Protein AF-A0A924ACU9-F1 (afdb_monomer_lite)

Secondary structure (DSSP, 8-state):
--EE---EETTEE--TT-EEEETTTEEEE-S--EEEEEEEEEEETTEEEEEEEEEEEEETTBGGGGEE-----TT---SEEEEEEES-GGG---

pLDDT: mean 86.99, std 12.13, range [40.47, 98.12]

Foldseek 3Di:
DKQADFDDDVPHTDAQPDWDQDPVPGIDHRNWDKKKKAFKWFAAPRHTDDTDGDIQIDTNVDNVSRTGPDPDDPPDDGDDIDIDIGDDPVPPPD

Radius of gyration: 16.03 Å; chains: 1; bounding box: 39×26×39 Å

Structure (mmCIF, N/CA/C/O backbone):
data_AF-A0A924ACU9-F1
#
_entry.id   AF-A0A924ACU9-F1
#
loop_
_atom_site.group_PDB
_atom_site.id
_atom_site.type_symbol
_atom_site.label_atom_id
_atom_site.label_alt_id
_atom_site.label_comp_id
_atom_site.label_asym_id
_atom_site.label_entity_id
_atom_site.label_seq_id
_atom_site.pdbx_PDB_ins_code
_atom_site.Cartn_x
_atom_site.Cartn_y
_atom_site.Cartn_z
_atom_site.occupancy
_atom_site.B_iso_or_equiv
_atom_site.auth_seq_id
_atom_site.auth_comp_id
_atom_site.auth_asym_id
_atom_site.auth_atom_id
_atom_site.pdbx_PDB_model_num
ATOM 1 N N . MET A 1 1 ? -13.054 -8.224 5.763 1.00 72.50 1 MET A N 1
ATOM 2 C CA . MET A 1 1 ? -12.922 -7.548 4.442 1.00 72.50 1 MET A CA 1
ATOM 3 C C . MET A 1 1 ? -11.451 -7.587 4.015 1.00 72.50 1 MET A C 1
ATOM 5 O O . MET A 1 1 ? -10.646 -7.965 4.848 1.00 72.50 1 MET A O 1
ATOM 9 N N . LYS A 1 2 ? -11.075 -7.273 2.766 1.00 81.06 2 LYS A N 1
ATOM 10 C CA . LYS A 1 2 ? -9.661 -7.131 2.342 1.00 81.06 2 LYS A CA 1
ATOM 11 C C . LYS A 1 2 ? -9.462 -5.776 1.668 1.00 81.06 2 LYS A C 1
ATOM 13 O O . LYS A 1 2 ? -10.390 -5.294 1.020 1.00 81.06 2 LYS A O 1
ATOM 18 N N . ILE A 1 3 ? -8.272 -5.190 1.789 1.00 88.69 3 ILE A N 1
ATOM 19 C CA . ILE A 1 3 ? -7.899 -3.985 1.036 1.00 88.69 3 ILE A CA 1
ATOM 20 C C . ILE A 1 3 ? -7.119 -4.419 -0.203 1.00 88.69 3 ILE A C 1
ATOM 22 O O . ILE A 1 3 ? -6.165 -5.184 -0.101 1.00 88.69 3 ILE A O 1
ATOM 26 N N . ILE A 1 4 ? -7.531 -3.934 -1.374 1.00 92.38 4 ILE A N 1
ATOM 27 C CA . ILE A 1 4 ? -6.878 -4.231 -2.652 1.00 92.38 4 ILE A CA 1
ATOM 28 C C . ILE A 1 4 ? -6.315 -2.932 -3.212 1.00 92.38 4 ILE A C 1
ATOM 30 O O . ILE A 1 4 ? -7.063 -1.984 -3.459 1.00 92.38 4 ILE A O 1
ATOM 34 N N . ILE A 1 5 ? -5.009 -2.903 -3.448 1.00 91.69 5 ILE A N 1
ATOM 35 C CA . ILE A 1 5 ? -4.315 -1.763 -4.040 1.00 91.69 5 ILE A CA 1
ATOM 36 C C . ILE A 1 5 ? -4.169 -1.993 -5.543 1.00 91.69 5 ILE A C 1
ATOM 38 O O . ILE A 1 5 ? -3.787 -3.068 -5.991 1.00 91.69 5 ILE A O 1
ATOM 42 N N . LYS A 1 6 ? -4.497 -0.982 -6.347 1.00 92.12 6 LYS A N 1
ATOM 43 C CA . LYS A 1 6 ? -4.404 -1.050 -7.811 1.00 92.12 6 LYS A CA 1
ATOM 44 C C . LYS A 1 6 ? -3.570 0.125 -8.313 1.00 92.12 6 LYS A C 1
ATOM 46 O O . LYS A 1 6 ? -4.128 1.206 -8.502 1.00 92.12 6 LYS A O 1
ATOM 51 N N . PRO A 1 7 ? -2.245 -0.039 -8.473 1.00 89.81 7 PRO A N 1
ATOM 52 C CA . PRO A 1 7 ? -1.409 1.021 -9.013 1.00 89.81 7 PRO A CA 1
ATOM 53 C C . PRO A 1 7 ? -1.817 1.319 -10.457 1.00 89.81 7 PRO A C 1
ATOM 55 O O . PRO A 1 7 ? -2.135 0.417 -11.237 1.00 89.81 7 PRO A O 1
ATOM 58 N N . VAL A 1 8 ? -1.797 2.598 -10.812 1.00 91.50 8 VAL A N 1
ATOM 59 C CA . VAL A 1 8 ? -2.112 3.084 -12.156 1.00 91.50 8 VAL A CA 1
ATOM 60 C C . VAL A 1 8 ? -1.020 4.036 -12.623 1.00 91.50 8 VAL A C 1
ATOM 62 O O . VAL A 1 8 ? -0.432 4.762 -11.822 1.00 91.50 8 VAL A O 1
ATOM 65 N N . PHE A 1 9 ? -0.756 4.040 -13.925 1.00 88.38 9 PHE A N 1
ATOM 66 C CA . PHE A 1 9 ? 0.078 5.035 -14.587 1.00 88.38 9 PHE A CA 1
ATOM 67 C C . PHE A 1 9 ? -0.786 5.783 -15.602 1.00 88.38 9 PHE A C 1
ATOM 69 O O . PHE A 1 9 ? -1.217 5.219 -16.611 1.00 88.38 9 PHE A O 1
ATOM 76 N N . GLY A 1 10 ? -1.074 7.057 -15.326 1.00 85.62 10 GLY A N 1
ATOM 77 C CA . GLY A 1 10 ? -2.095 7.794 -16.071 1.00 85.62 10 GLY A CA 1
ATOM 78 C C . GLY A 1 10 ? -3.454 7.100 -15.941 1.00 85.62 10 GLY A C 1
ATOM 79 O O . GLY A 1 10 ? -3.937 6.902 -14.830 1.00 85.62 10 GLY A O 1
ATOM 80 N N . ASN A 1 11 ? -4.032 6.689 -17.072 1.00 86.56 11 ASN A N 1
ATOM 81 C CA . ASN A 1 11 ? -5.336 6.014 -17.122 1.00 86.56 11 ASN A CA 1
ATOM 82 C C . ASN A 1 11 ? -5.235 4.483 -17.244 1.00 86.56 11 ASN A C 1
ATOM 84 O O . ASN A 1 11 ? -6.260 3.814 -17.366 1.00 86.56 11 ASN A O 1
ATOM 88 N N . SER A 1 12 ? -4.023 3.925 -17.232 1.00 86.06 12 SER A N 1
ATOM 89 C CA . SER A 1 12 ? -3.794 2.488 -17.401 1.00 86.06 12 SER A CA 1
ATOM 90 C C . SER A 1 12 ? -3.385 1.838 -16.088 1.00 86.06 12 SER A C 1
ATOM 92 O O . SER A 1 12 ? -2.638 2.419 -15.300 1.00 86.06 12 SER A O 1
ATOM 94 N N . VAL A 1 13 ? -3.835 0.602 -15.869 1.00 87.94 13 VAL A N 1
ATOM 95 C CA . VAL A 1 13 ? -3.333 -0.232 -14.770 1.00 87.94 13 VAL A CA 1
ATOM 96 C C . VAL A 1 13 ? -1.834 -0.440 -14.957 1.00 87.94 13 VAL A C 1
ATOM 98 O O . VAL A 1 13 ? -1.371 -0.728 -16.061 1.00 87.94 13 VAL A O 1
ATOM 101 N N . PHE A 1 14 ? -1.079 -0.257 -13.879 1.00 88.56 14 PHE A N 1
ATOM 102 C CA . PHE A 1 14 ? 0.364 -0.411 -13.906 1.00 88.56 14 PHE A CA 1
ATOM 103 C C . PHE A 1 14 ? 0.766 -1.886 -14.076 1.00 88.56 14 PHE A C 1
ATOM 105 O O . PHE A 1 14 ? 0.226 -2.778 -13.427 1.00 88.56 14 PHE A O 1
ATOM 112 N N . SER A 1 15 ? 1.754 -2.109 -14.935 1.00 85.56 15 SER A N 1
ATOM 113 C CA . SER A 1 15 ? 2.436 -3.370 -15.219 1.00 85.56 15 SER A CA 1
ATOM 114 C C . SER A 1 15 ? 3.942 -3.137 -15.421 1.00 85.56 15 SER A C 1
ATOM 116 O O . SER A 1 15 ? 4.355 -2.166 -16.063 1.00 85.56 15 SER A O 1
ATOM 118 N N . ILE A 1 16 ? 4.771 -4.028 -14.878 1.00 84.31 16 ILE A N 1
ATOM 119 C CA . ILE A 1 16 ? 6.240 -3.921 -14.904 1.00 84.31 16 ILE A CA 1
ATOM 120 C C . ILE A 1 16 ? 6.820 -4.055 -16.326 1.00 84.31 16 ILE A C 1
ATOM 122 O O . ILE A 1 16 ? 7.819 -3.429 -16.671 1.00 84.31 16 ILE A O 1
ATOM 126 N N . ASP A 1 17 ? 6.133 -4.795 -17.197 1.00 79.75 17 ASP A N 1
ATOM 127 C CA . ASP A 1 17 ? 6.601 -5.116 -18.552 1.00 79.75 17 ASP A CA 1
ATOM 128 C C . ASP A 1 17 ? 6.116 -4.119 -19.615 1.00 79.75 17 ASP A C 1
ATOM 130 O O . ASP A 1 17 ? 6.158 -4.386 -20.817 1.00 79.75 17 ASP A O 1
ATOM 134 N N . SER A 1 18 ? 5.629 -2.953 -19.187 1.00 83.75 18 SER A N 1
ATOM 135 C CA . SER A 1 18 ? 5.046 -1.942 -20.071 1.00 83.75 18 SER A CA 1
ATOM 136 C C . SER A 1 18 ? 5.922 -0.699 -20.207 1.00 83.75 18 SER A C 1
ATOM 138 O O . SER A 1 18 ? 6.581 -0.252 -19.268 1.00 83.75 18 SER A O 1
ATOM 140 N N . PHE A 1 19 ? 5.888 -0.106 -21.402 1.00 85.88 19 PHE A N 1
ATOM 141 C CA . PHE A 1 19 ? 6.437 1.223 -21.655 1.00 85.88 19 PHE A CA 1
ATOM 142 C C . PHE A 1 19 ? 5.337 2.266 -21.524 1.00 85.88 19 PHE A C 1
ATOM 144 O O . PHE A 1 19 ? 4.272 2.138 -22.128 1.00 85.88 19 PHE A O 1
ATOM 151 N N . TYR A 1 20 ? 5.640 3.340 -20.811 1.00 85.94 20 TYR A N 1
ATOM 152 C CA . TYR A 1 20 ? 4.717 4.428 -20.545 1.00 85.94 20 TYR A CA 1
ATOM 153 C C . TYR A 1 20 ? 5.174 5.704 -21.232 1.00 85.94 20 TYR A C 1
ATOM 155 O O . TYR A 1 20 ? 6.356 6.041 -21.217 1.00 85.94 20 TYR A O 1
ATOM 163 N N . SER A 1 21 ? 4.235 6.443 -21.813 1.00 81.88 21 SER A N 1
ATOM 164 C CA . SER A 1 21 ? 4.516 7.771 -22.352 1.00 81.88 21 SER A CA 1
ATOM 165 C C . SER A 1 21 ? 4.423 8.806 -21.234 1.00 81.88 21 SER A C 1
ATOM 167 O O . SER A 1 21 ? 3.378 8.968 -20.610 1.00 81.88 21 SER A O 1
ATOM 169 N N . SER A 1 22 ? 5.518 9.516 -20.989 1.00 76.94 22 SER A N 1
ATOM 170 C CA . SER A 1 22 ? 5.601 10.665 -20.095 1.00 76.94 22 SER A CA 1
ATOM 171 C C . SER A 1 22 ? 5.789 11.934 -20.916 1.00 76.94 22 SER A C 1
ATOM 173 O O . SER A 1 22 ? 6.711 12.034 -21.726 1.00 76.94 22 SER A O 1
ATOM 175 N N . HIS A 1 23 ? 4.960 12.944 -20.657 1.00 72.81 23 HIS A N 1
ATOM 176 C CA . HIS A 1 23 ? 5.065 14.250 -21.316 1.00 72.81 23 HIS A CA 1
ATOM 177 C C . HIS A 1 23 ? 6.392 14.974 -21.033 1.00 72.81 23 HIS A C 1
ATOM 179 O O . HIS A 1 23 ? 6.758 15.873 -21.782 1.00 72.81 23 HIS A O 1
ATOM 185 N N . LYS A 1 24 ? 7.112 14.598 -19.964 1.00 75.00 24 LYS A N 1
ATOM 186 C CA . LYS A 1 24 ? 8.381 15.232 -19.569 1.00 75.00 24 LYS A CA 1
ATOM 187 C C . LYS A 1 24 ? 9.624 14.507 -20.082 1.00 75.00 24 LYS A C 1
ATOM 189 O O . LYS A 1 24 ? 10.604 15.165 -20.401 1.00 75.00 24 LYS A O 1
ATOM 194 N N . CYS A 1 25 ? 9.596 13.175 -20.130 1.00 74.62 25 CYS A N 1
ATOM 195 C CA . CYS A 1 25 ? 10.805 12.367 -20.343 1.00 74.62 25 CYS A CA 1
ATOM 196 C C . CYS A 1 25 ? 10.709 11.426 -21.556 1.00 74.62 25 CYS A C 1
ATOM 198 O O . CYS A 1 25 ? 11.590 10.596 -21.753 1.00 74.62 25 CYS A O 1
ATOM 200 N N . GLY A 1 26 ? 9.639 11.508 -22.355 1.00 84.81 26 GLY A N 1
ATOM 201 C CA . GLY A 1 26 ? 9.406 10.582 -23.463 1.00 84.81 26 GLY A CA 1
ATOM 202 C C . GLY A 1 26 ? 8.908 9.219 -22.974 1.00 84.81 26 GLY A C 1
ATOM 203 O O . GLY A 1 26 ? 8.018 9.153 -22.127 1.00 84.81 26 GLY A O 1
ATOM 204 N N . ARG A 1 27 ? 9.442 8.118 -23.516 1.00 87.56 27 ARG A N 1
ATOM 205 C CA . ARG A 1 27 ? 9.056 6.760 -23.094 1.00 87.56 27 ARG A CA 1
ATOM 206 C C . ARG A 1 27 ? 9.839 6.348 -21.852 1.00 87.56 27 ARG A C 1
ATOM 208 O O . ARG A 1 27 ? 11.064 6.348 -21.861 1.00 87.56 27 ARG A O 1
ATOM 215 N N . VAL A 1 28 ? 9.120 5.951 -20.813 1.00 88.62 28 VAL A N 1
ATOM 216 C CA . VAL A 1 28 ? 9.665 5.461 -19.548 1.00 88.62 28 VAL A CA 1
ATOM 217 C C . VAL A 1 28 ? 9.334 3.982 -19.416 1.00 88.62 28 VAL A C 1
ATOM 219 O O . VAL A 1 28 ? 8.212 3.563 -19.702 1.00 88.62 28 VAL A O 1
ATOM 222 N N . LYS A 1 29 ? 10.304 3.195 -18.960 1.00 88.81 29 LYS A N 1
ATOM 223 C CA . LYS A 1 29 ? 10.093 1.825 -18.499 1.00 88.81 29 LYS A CA 1
ATOM 224 C C . LYS A 1 29 ? 10.355 1.791 -16.999 1.00 88.81 29 LYS A C 1
ATOM 226 O O . LYS A 1 29 ? 11.314 2.404 -16.536 1.00 88.81 29 LYS A O 1
ATOM 231 N N . ILE A 1 30 ? 9.486 1.124 -16.250 1.00 88.44 30 ILE A N 1
ATOM 232 C CA . ILE A 1 30 ? 9.661 0.931 -14.810 1.00 88.44 30 ILE A CA 1
ATOM 233 C C . ILE A 1 30 ? 9.979 -0.545 -14.601 1.00 88.44 30 ILE A C 1
ATOM 235 O O . ILE A 1 30 ? 9.072 -1.365 -14.576 1.00 88.44 30 ILE A O 1
ATOM 239 N N . ASP A 1 31 ? 11.263 -0.872 -14.457 1.00 88.94 31 ASP A N 1
ATOM 240 C CA . ASP A 1 31 ? 11.722 -2.260 -14.290 1.00 88.94 31 ASP A CA 1
ATOM 241 C C . ASP A 1 31 ? 11.504 -2.799 -12.866 1.00 88.94 31 ASP A C 1
ATOM 243 O O . ASP A 1 31 ? 11.500 -4.007 -12.641 1.00 88.94 31 ASP A O 1
ATOM 247 N N . ARG A 1 32 ? 11.347 -1.905 -11.881 1.00 89.38 32 ARG A N 1
ATOM 248 C CA . ARG A 1 32 ? 11.116 -2.258 -10.477 1.00 89.38 32 ARG A CA 1
ATOM 249 C C . ARG A 1 32 ? 10.259 -1.206 -9.788 1.00 89.38 32 ARG A C 1
ATOM 251 O O . ARG A 1 32 ? 10.599 -0.028 -9.792 1.00 89.38 32 ARG A O 1
ATOM 258 N N . LEU A 1 33 ? 9.196 -1.654 -9.127 1.00 90.00 33 LEU A N 1
ATOM 259 C CA . LEU A 1 33 ? 8.389 -0.836 -8.226 1.00 90.00 33 LEU A CA 1
ATOM 260 C C . LEU A 1 33 ? 8.122 -1.633 -6.951 1.00 90.00 33 LEU A C 1
ATOM 262 O O . LEU A 1 33 ? 7.471 -2.674 -7.002 1.00 90.00 33 LEU A O 1
ATOM 266 N N . LYS A 1 34 ? 8.635 -1.140 -5.822 1.00 91.94 34 LYS A N 1
ATOM 267 C CA . LYS A 1 34 ? 8.343 -1.674 -4.490 1.00 91.94 34 LYS A CA 1
ATOM 268 C C . LYS A 1 34 ? 8.149 -0.526 -3.511 1.00 91.94 34 LYS A C 1
ATOM 270 O O . LYS A 1 34 ? 8.896 0.449 -3.577 1.00 91.94 34 LYS A O 1
ATOM 275 N N . PHE A 1 35 ? 7.172 -0.632 -2.625 1.00 91.25 35 PHE A N 1
ATOM 276 C CA . PHE A 1 35 ? 6.890 0.380 -1.607 1.00 91.25 35 PHE A CA 1
ATOM 277 C C . PHE A 1 35 ? 6.132 -0.244 -0.441 1.00 91.25 35 PHE A C 1
ATOM 279 O O . PHE A 1 35 ? 5.471 -1.264 -0.611 1.00 91.25 35 PHE A O 1
ATOM 286 N N . TYR A 1 36 ? 6.206 0.369 0.736 1.00 92.56 36 TYR A N 1
ATOM 287 C CA . TYR A 1 36 ? 5.395 -0.031 1.876 1.00 92.56 36 TYR A CA 1
ATOM 288 C C . TYR A 1 36 ? 4.115 0.789 1.966 1.00 92.56 36 TYR A C 1
ATOM 290 O O . TYR A 1 36 ? 4.106 1.993 1.690 1.00 92.56 36 TYR A O 1
ATOM 298 N N . ILE A 1 37 ? 3.056 0.126 2.418 1.00 92.94 37 ILE A N 1
ATOM 299 C CA . ILE A 1 37 ? 1.887 0.758 3.024 1.00 92.94 37 ILE A CA 1
ATOM 300 C C . ILE A 1 37 ? 1.874 0.392 4.505 1.00 92.94 37 ILE A C 1
ATOM 302 O O . ILE A 1 37 ? 2.084 -0.767 4.858 1.00 92.94 37 ILE A O 1
ATOM 306 N N . SER A 1 38 ? 1.626 1.369 5.373 1.00 92.19 38 SER A N 1
ATOM 307 C CA . SER A 1 38 ? 1.532 1.142 6.819 1.00 92.19 38 SER A CA 1
ATOM 308 C C . SER A 1 38 ? 0.573 2.109 7.500 1.00 92.19 38 SER A C 1
ATOM 310 O O . SER A 1 38 ? 0.121 3.083 6.891 1.00 92.19 38 SER 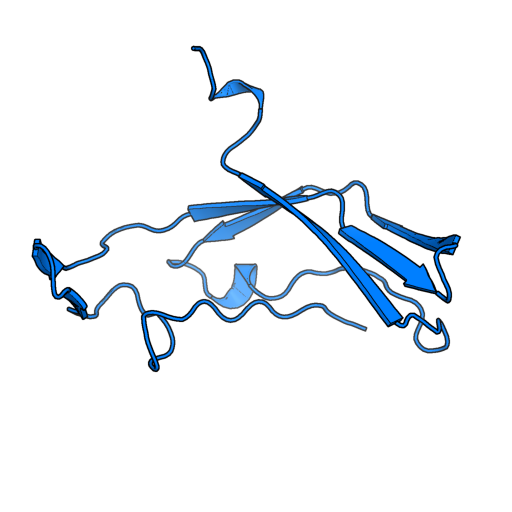A O 1
ATOM 312 N N . GLY A 1 39 ? 0.269 1.852 8.775 1.00 91.88 39 GLY A N 1
ATOM 313 C CA . GLY A 1 39 ? -0.555 2.741 9.597 1.00 91.88 39 GLY A CA 1
ATOM 314 C C . GLY A 1 39 ? -1.946 2.949 9.006 1.00 91.88 39 GLY A C 1
ATOM 315 O O . GLY A 1 39 ? -2.391 4.089 8.855 1.00 91.88 39 GLY A O 1
ATOM 316 N N . ILE A 1 40 ? -2.592 1.856 8.596 1.00 94.44 40 ILE A N 1
ATOM 317 C CA . ILE A 1 40 ? -3.918 1.897 7.985 1.00 94.44 40 ILE A CA 1
ATOM 318 C C . ILE A 1 40 ? -4.929 2.203 9.090 1.00 94.44 40 ILE A C 1
ATOM 320 O O . IL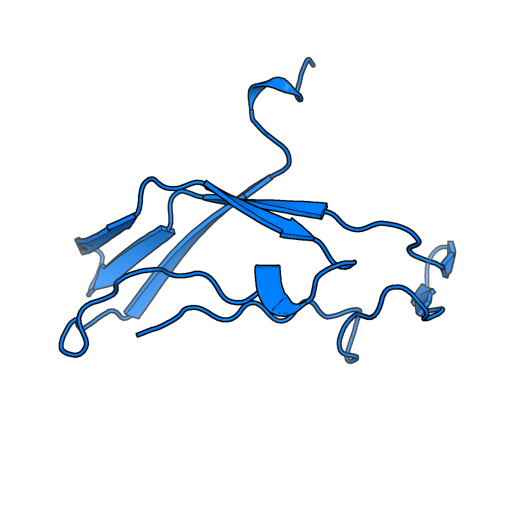E A 1 40 ? -5.160 1.404 9.993 1.00 94.44 40 ILE A O 1
ATOM 324 N N . SER A 1 41 ? -5.561 3.366 9.010 1.00 95.69 41 SER A N 1
ATOM 325 C CA . SER A 1 41 ? -6.547 3.832 9.979 1.00 95.69 41 SER A CA 1
ATOM 326 C C . SER A 1 41 ? -7.858 4.172 9.277 1.00 95.69 41 SER A C 1
ATOM 328 O O . SER A 1 41 ? -7.861 4.849 8.244 1.00 95.69 41 SER A O 1
ATOM 330 N N . LEU A 1 42 ? -8.985 3.744 9.846 1.00 96.69 42 LEU A N 1
ATOM 331 C CA . LEU A 1 42 ? -10.320 4.105 9.366 1.00 96.69 42 LEU A CA 1
ATOM 332 C C . LEU A 1 42 ? -10.988 5.048 10.355 1.00 96.69 42 LEU A C 1
ATOM 334 O O . LEU A 1 42 ? -10.871 4.880 11.571 1.00 96.69 42 LEU A O 1
ATOM 338 N N . TYR A 1 43 ? -11.720 6.018 9.821 1.00 97.88 43 TYR A N 1
ATOM 339 C CA . TYR A 1 43 ? -12.431 7.015 10.605 1.00 97.88 43 TYR A CA 1
ATOM 340 C C . TYR A 1 43 ? -13.904 7.057 10.219 1.00 97.88 43 TYR A C 1
ATOM 342 O O . TYR A 1 43 ? -14.254 6.848 9.054 1.00 97.88 43 TYR A O 1
ATOM 350 N N . LYS A 1 44 ? -14.751 7.376 11.196 1.00 98.12 44 LYS A N 1
ATOM 351 C CA . LYS A 1 44 ? -16.171 7.673 11.014 1.00 98.12 44 LYS A CA 1
ATOM 352 C C . LYS A 1 44 ? -16.480 9.013 11.654 1.00 98.12 44 LYS A C 1
ATOM 354 O O . LYS A 1 44 ? -16.204 9.197 12.838 1.00 98.12 44 LYS A O 1
ATOM 359 N N . SER A 1 45 ? -17.020 9.957 10.886 1.00 97.38 45 SER A N 1
ATOM 360 C CA . SER A 1 45 ? -17.358 11.299 11.384 1.00 97.38 45 SER A CA 1
ATOM 361 C C . SER A 1 45 ? -16.196 11.986 12.131 1.00 97.38 45 SER A C 1
ATOM 363 O O . SER A 1 45 ? -16.408 12.729 13.083 1.00 97.38 45 SER A O 1
ATOM 365 N N . GLY A 1 46 ? -14.952 11.716 11.714 1.00 96.56 46 GLY A N 1
ATOM 366 C CA . GLY A 1 46 ? -13.731 12.261 12.324 1.00 96.56 46 GLY A CA 1
ATOM 367 C C . GLY A 1 46 ? -13.130 11.444 13.476 1.00 96.56 46 GLY A C 1
ATOM 368 O O . GLY A 1 46 ? -11.961 11.652 13.796 1.00 96.56 46 GLY A O 1
ATOM 369 N N . SER A 1 47 ? -13.853 10.482 14.049 1.00 97.75 47 SER A N 1
ATOM 370 C CA . SER A 1 47 ? -13.345 9.598 15.106 1.00 97.75 47 SER A CA 1
ATOM 371 C C . SER A 1 47 ? -12.654 8.370 14.522 1.00 97.75 47 SER A C 1
ATOM 373 O O . SER A 1 47 ? -13.135 7.793 13.550 1.00 97.75 47 SER A O 1
ATOM 375 N N . LEU A 1 48 ? -11.529 7.964 15.115 1.00 97.31 48 LEU A N 1
ATOM 376 C CA . LEU A 1 48 ? -10.826 6.730 14.756 1.00 97.31 48 LEU A CA 1
ATOM 377 C C . LEU A 1 48 ? -11.676 5.519 15.166 1.00 97.31 48 LEU A C 1
ATOM 379 O O . LEU A 1 48 ? -12.044 5.405 16.332 1.00 97.31 48 LEU A O 1
ATOM 383 N N . VAL A 1 49 ? -11.968 4.626 14.221 1.00 97.56 49 VAL A N 1
ATOM 384 C CA . VAL A 1 49 ? -12.792 3.421 14.451 1.00 97.56 49 VAL A CA 1
ATOM 385 C C . VAL A 1 49 ? -12.055 2.1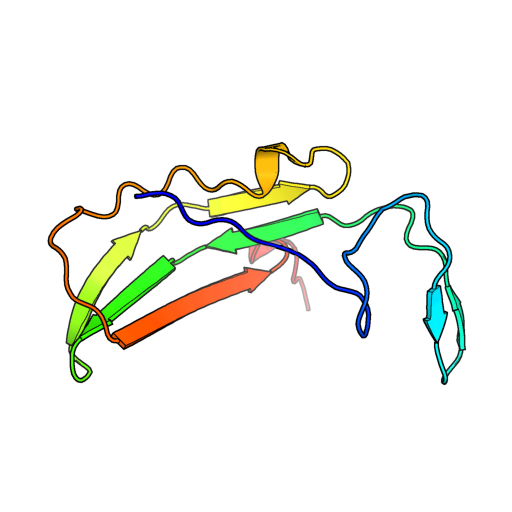15 14.157 1.00 97.56 49 VAL A C 1
ATOM 387 O O . VAL A 1 49 ? -12.500 1.052 14.573 1.00 97.56 49 VAL A O 1
ATOM 390 N N . PHE A 1 50 ? -10.920 2.179 13.462 1.00 96.31 50 PHE A N 1
ATOM 391 C CA . PHE A 1 50 ? -10.048 1.034 13.219 1.00 96.31 50 PHE A CA 1
ATOM 392 C C . PHE A 1 50 ? -8.619 1.504 13.019 1.00 96.31 50 PHE A C 1
ATOM 394 O O . PHE A 1 50 ? -8.387 2.553 12.413 1.00 96.31 50 PHE A O 1
ATOM 401 N N . ASN A 1 51 ? -7.673 0.704 13.495 1.00 94.88 51 ASN A N 1
ATOM 402 C CA . ASN A 1 51 ? -6.260 0.939 13.295 1.00 94.88 51 ASN A CA 1
ATOM 403 C C . ASN A 1 51 ? -5.527 -0.385 13.104 1.00 94.88 51 ASN A C 1
ATOM 405 O O . ASN A 1 51 ? -5.667 -1.292 13.919 1.00 94.88 51 ASN A O 1
ATOM 409 N N . ASP A 1 52 ? -4.712 -0.435 12.063 1.00 93.25 52 ASP A N 1
ATOM 410 C CA . ASP A 1 52 ? -3.784 -1.507 11.761 1.00 93.25 52 ASP A CA 1
ATOM 411 C C . ASP A 1 52 ? -2.355 -0.946 11.774 1.00 93.25 52 ASP A C 1
ATOM 413 O O . ASP A 1 52 ? -2.029 0.015 11.067 1.00 93.25 52 ASP A O 1
ATOM 417 N N . SER A 1 53 ? -1.527 -1.515 12.649 1.00 88.50 53 SER A N 1
ATOM 418 C CA . SER A 1 53 ? -0.134 -1.118 12.873 1.00 88.50 53 SER A CA 1
ATOM 419 C C . SER A 1 53 ? 0.859 -1.850 11.976 1.00 88.50 53 SER A C 1
ATOM 421 O O . SER A 1 53 ? 2.054 -1.564 12.060 1.00 88.50 53 SER A O 1
ATOM 423 N N . ASP A 1 54 ?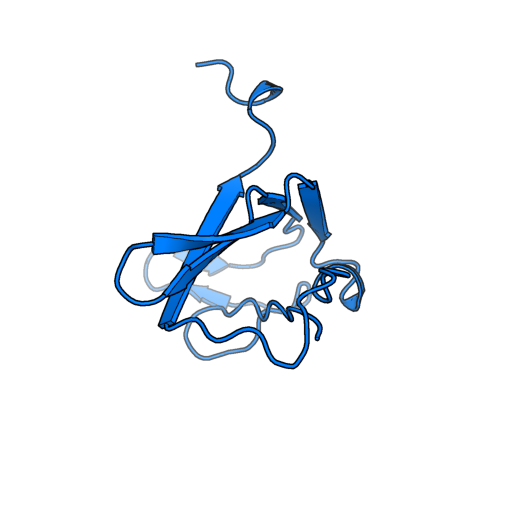 0.393 -2.781 11.147 1.00 90.56 54 ASP A N 1
ATOM 424 C CA . ASP A 1 54 ? 1.264 -3.588 10.307 1.00 90.56 54 ASP A CA 1
ATOM 425 C C . ASP A 1 54 ? 1.857 -2.788 9.138 1.00 90.56 54 ASP A C 1
ATOM 427 O O . ASP A 1 54 ? 1.401 -1.703 8.747 1.00 90.56 54 ASP A O 1
ATOM 431 N N . PHE A 1 55 ? 2.928 -3.355 8.585 1.00 91.69 55 PHE A N 1
ATOM 432 C CA . PHE A 1 55 ? 3.644 -2.843 7.427 1.00 91.69 55 PHE A CA 1
ATOM 433 C C . PHE A 1 55 ? 3.547 -3.870 6.309 1.00 91.69 55 PHE A C 1
ATOM 435 O O . PHE A 1 55 ? 3.946 -5.023 6.466 1.00 91.69 55 PHE A O 1
ATOM 442 N N . TYR A 1 56 ? 3.066 -3.432 5.155 1.00 92.56 56 TYR A N 1
ATOM 443 C CA . TYR A 1 56 ? 2.879 -4.288 3.998 1.00 92.56 56 TYR A CA 1
ATOM 444 C C . TYR A 1 56 ? 3.819 -3.854 2.891 1.00 92.56 56 TYR A C 1
ATOM 446 O O . TYR A 1 56 ? 3.730 -2.720 2.425 1.00 92.56 56 TYR A O 1
ATOM 454 N N . LEU A 1 57 ? 4.713 -4.746 2.466 1.00 93.56 57 LEU A N 1
ATOM 455 C CA . LEU A 1 57 ? 5.527 -4.535 1.274 1.00 93.56 57 LEU A CA 1
ATOM 456 C C . LEU A 1 57 ? 4.686 -4.857 0.038 1.00 93.56 57 LEU A C 1
ATOM 458 O O . LEU A 1 57 ? 4.291 -6.002 -0.156 1.00 93.56 57 LEU A O 1
ATOM 462 N N . LEU A 1 58 ? 4.456 -3.859 -0.807 1.00 93.62 58 LEU A N 1
ATOM 463 C CA . LEU A 1 58 ? 3.864 -4.029 -2.124 1.00 93.62 58 LEU A CA 1
ATOM 464 C C . LEU A 1 58 ? 4.983 -4.110 -3.150 1.00 93.62 58 LEU A C 1
ATOM 466 O O . LEU A 1 58 ? 5.851 -3.236 -3.219 1.00 93.62 58 LEU A O 1
ATOM 470 N N . ASP A 1 59 ? 4.949 -5.161 -3.951 1.00 93.00 59 ASP A N 1
ATOM 471 C CA . ASP A 1 59 ? 5.955 -5.492 -4.942 1.00 93.00 59 ASP A CA 1
ATOM 472 C C . ASP A 1 59 ? 5.279 -5.718 -6.290 1.00 93.00 59 ASP A C 1
ATOM 474 O O . ASP A 1 59 ? 4.552 -6.685 -6.480 1.00 93.00 59 ASP A O 1
ATOM 478 N N . ALA A 1 60 ? 5.539 -4.844 -7.259 1.00 91.25 60 ALA A N 1
ATOM 479 C CA . ALA A 1 60 ? 4.967 -4.970 -8.595 1.00 91.25 60 ALA A CA 1
ATOM 480 C C . ALA A 1 60 ? 5.409 -6.224 -9.365 1.00 91.25 60 ALA A C 1
ATOM 482 O O . ALA A 1 60 ? 4.798 -6.541 -10.382 1.00 91.25 60 ALA A O 1
ATOM 483 N N . SER A 1 61 ? 6.448 -6.928 -8.904 1.00 90.56 61 SER A N 1
ATOM 484 C CA . SER A 1 61 ? 6.817 -8.241 -9.446 1.00 90.56 61 SER A CA 1
ATOM 485 C C . SER A 1 61 ? 5.989 -9.396 -8.866 1.00 90.56 61 SER A C 1
ATOM 487 O O . SER A 1 61 ? 5.965 -10.476 -9.447 1.00 90.56 61 SER A O 1
ATOM 489 N N . ASP A 1 62 ? 5.257 -9.159 -7.774 1.00 92.12 62 ASP A N 1
ATOM 490 C CA . ASP A 1 62 ? 4.330 -10.101 -7.150 1.00 92.12 62 ASP A CA 1
ATOM 491 C C . ASP A 1 62 ? 2.970 -9.426 -6.922 1.00 92.12 62 ASP A C 1
ATOM 493 O O . ASP A 1 62 ? 2.711 -8.803 -5.891 1.00 92.12 62 ASP A O 1
ATOM 497 N N . PHE A 1 63 ? 2.053 -9.584 -7.879 1.00 87.50 63 PHE A N 1
ATOM 498 C CA . PHE A 1 63 ? 0.722 -8.977 -7.795 1.00 87.50 63 PHE A CA 1
ATOM 499 C C . PHE A 1 63 ? -0.100 -9.437 -6.581 1.00 87.50 63 PHE A C 1
ATOM 501 O O . PHE A 1 63 ? -1.046 -8.744 -6.197 1.00 87.50 63 PHE A O 1
ATOM 508 N N . SER A 1 64 ? 0.243 -10.565 -5.948 1.00 91.31 64 SER A N 1
ATOM 509 C CA . SER A 1 64 ? -0.457 -11.017 -4.742 1.00 91.31 64 SER A CA 1
ATOM 510 C C . SER A 1 64 ? -0.204 -10.090 -3.546 1.00 91.31 64 SER A C 1
ATOM 512 O O . SER A 1 64 ? -1.106 -9.896 -2.727 1.00 91.31 64 SER A O 1
ATOM 514 N N . SER A 1 65 ? 0.949 -9.410 -3.520 1.00 93.44 65 SER A N 1
ATOM 515 C CA . SER A 1 65 ? 1.325 -8.427 -2.492 1.00 93.44 65 SER A CA 1
ATOM 516 C C . SER A 1 65 ? 0.400 -7.202 -2.431 1.00 93.44 65 SER A C 1
ATOM 518 O O . SER A 1 65 ? 0.331 -6.519 -1.412 1.00 93.44 65 SER A O 1
ATOM 520 N N . PHE A 1 66 ? -0.377 -6.937 -3.488 1.00 92.94 66 PHE A N 1
ATOM 521 C CA . PHE A 1 66 ? -1.347 -5.837 -3.537 1.00 92.94 66 PHE A CA 1
ATOM 522 C C . PHE A 1 66 ? -2.672 -6.149 -2.828 1.00 92.94 66 PHE A C 1
ATOM 524 O O . PHE A 1 66 ? -3.513 -5.259 -2.671 1.00 92.94 66 PHE A O 1
ATOM 531 N N . SER A 1 67 ? -2.886 -7.400 -2.414 1.00 94.31 67 SER A N 1
ATOM 532 C CA . SER A 1 67 ? -4.027 -7.808 -1.598 1.00 94.31 67 SER A CA 1
ATOM 533 C C . SER A 1 67 ? -3.615 -7.840 -0.129 1.00 94.31 67 SER A C 1
ATOM 535 O O . SER A 1 67 ? -3.119 -8.854 0.362 1.00 94.31 67 SER A O 1
ATOM 537 N N . LEU A 1 68 ? -3.893 -6.761 0.596 1.00 92.50 68 LEU A N 1
ATOM 538 C CA . LEU A 1 68 ? -3.513 -6.631 1.997 1.00 92.50 68 LEU A CA 1
ATOM 539 C C . LEU A 1 68 ? -4.448 -7.459 2.898 1.00 92.50 68 LEU A C 1
ATOM 541 O O . LEU A 1 68 ? -5.675 -7.279 2.832 1.00 92.50 68 LEU A O 1
ATOM 545 N N . PRO A 1 69 ? -3.911 -8.340 3.763 1.00 90.88 69 PRO A N 1
ATOM 546 C CA . PRO A 1 69 ? -4.692 -9.178 4.673 1.00 90.88 69 PRO A CA 1
ATOM 547 C C . PRO A 1 69 ? -5.181 -8.406 5.916 1.00 90.88 69 PRO A C 1
ATOM 549 O O . PRO A 1 69 ? -5.100 -8.898 7.037 1.00 90.88 69 PRO A O 1
ATOM 552 N N . VAL A 1 70 ? -5.720 -7.200 5.721 1.00 89.88 70 VAL A N 1
ATOM 553 C CA . VAL A 1 70 ? -6.219 -6.350 6.811 1.00 89.88 70 VAL A CA 1
ATOM 554 C C . VAL A 1 70 ? -7.565 -6.875 7.307 1.00 89.88 70 VAL A C 1
ATOM 556 O O . VAL A 1 70 ? -8.552 -6.887 6.567 1.00 89.88 70 VAL A O 1
ATOM 559 N N . ASN A 1 71 ? -7.635 -7.263 8.578 1.00 89.50 71 ASN A N 1
ATOM 560 C CA . ASN A 1 71 ? -8.834 -7.837 9.192 1.00 89.50 71 ASN A CA 1
ATOM 561 C C . ASN A 1 71 ? -9.843 -6.762 9.629 1.00 89.50 71 ASN A C 1
ATOM 563 O O . ASN A 1 71 ? -10.092 -6.565 10.815 1.00 89.50 71 ASN A O 1
ATOM 567 N N . ILE A 1 72 ? -10.444 -6.064 8.663 1.00 91.44 72 ILE A N 1
ATOM 568 C CA . ILE A 1 72 ? -11.506 -5.085 8.946 1.00 91.44 72 ILE A CA 1
ATOM 569 C C . ILE A 1 72 ? -12.825 -5.834 9.229 1.00 91.44 72 ILE A C 1
ATOM 571 O O . ILE A 1 72 ? -13.241 -6.630 8.364 1.00 91.44 72 ILE A O 1
ATOM 575 N N . PRO A 1 73 ? -13.492 -5.579 10.378 1.00 92.12 73 PRO A N 1
ATOM 576 C CA . PRO A 1 73 ? -14.812 -6.133 10.685 1.00 92.12 73 PRO A CA 1
ATOM 577 C C . PRO A 1 73 ? -15.842 -5.756 9.615 1.00 92.12 73 PRO A C 1
ATOM 579 O O . PRO A 1 73 ? -15.836 -4.640 9.099 1.00 92.12 73 PRO A O 1
ATOM 582 N N . SER A 1 74 ? -16.716 -6.691 9.245 1.00 90.19 74 SER A N 1
ATOM 583 C CA . SER A 1 74 ? -17.657 -6.518 8.124 1.00 90.19 74 SER A CA 1
ATOM 584 C C . SER A 1 74 ? -18.759 -5.489 8.375 1.00 90.19 74 SER A C 1
ATOM 586 O O . SER A 1 74 ? -19.330 -4.965 7.425 1.00 90.19 74 SER A O 1
ATOM 588 N N . ASP A 1 75 ? -19.074 -5.230 9.636 1.00 93.88 75 ASP A N 1
ATOM 589 C CA . ASP A 1 75 ? -20.100 -4.306 10.119 1.00 93.88 75 ASP A CA 1
ATOM 590 C C . ASP A 1 75 ? -19.532 -2.933 10.516 1.00 93.88 75 ASP A C 1
ATOM 592 O O . ASP A 1 75 ? -20.287 -2.016 10.850 1.00 93.88 75 ASP A O 1
ATOM 596 N N . LEU A 1 76 ? -18.207 -2.765 10.449 1.00 94.88 76 LEU A N 1
ATOM 597 C CA . LEU A 1 76 ? -17.553 -1.514 10.792 1.00 94.88 76 LEU A CA 1
ATOM 598 C C . LEU A 1 76 ? -17.892 -0.426 9.768 1.00 94.88 76 LEU A C 1
ATOM 600 O O . LEU A 1 76 ? -17.524 -0.503 8.596 1.00 94.88 76 LEU A O 1
ATOM 60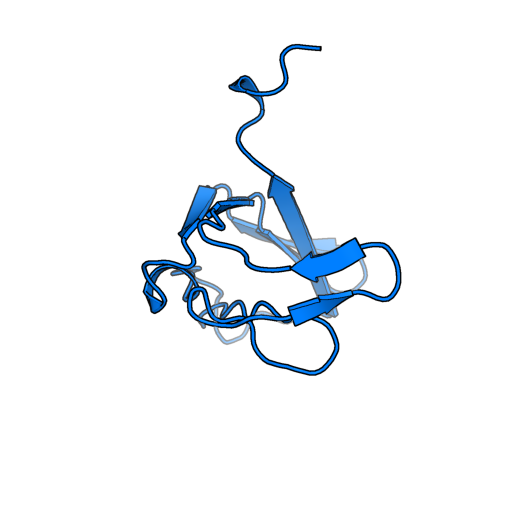4 N N . GLN A 1 77 ? -18.536 0.639 10.234 1.00 96.00 77 GLN A N 1
ATOM 605 C CA . GLN A 1 77 ? -18.819 1.807 9.408 1.00 96.00 77 GLN A CA 1
ATOM 606 C C . GLN A 1 77 ? -17.662 2.804 9.454 1.00 96.00 77 GLN A C 1
ATOM 608 O O . GLN A 1 77 ? -17.204 3.186 10.528 1.00 96.00 77 GLN A O 1
ATOM 613 N N . TYR A 1 78 ? -17.248 3.296 8.290 1.00 96.12 78 TYR A N 1
ATOM 614 C CA . TYR A 1 78 ? -16.232 4.337 8.143 1.00 96.12 78 TYR A CA 1
ATOM 615 C C . TYR A 1 78 ? -16.523 5.187 6.899 1.00 96.12 78 TYR A C 1
ATOM 617 O O . TYR A 1 78 ? -17.244 4.765 5.997 1.00 96.12 78 TYR A O 1
ATOM 625 N N . ASP A 1 79 ? -15.996 6.407 6.864 1.00 97.19 79 ASP A N 1
ATOM 626 C CA . ASP A 1 79 ? -16.121 7.351 5.742 1.00 97.19 79 ASP A CA 1
ATOM 627 C C . ASP A 1 79 ? -14.774 7.933 5.293 1.00 97.19 79 ASP A C 1
ATOM 629 O O . ASP A 1 79 ? -14.701 8.656 4.298 1.00 97.19 79 ASP A O 1
ATOM 633 N N . LYS A 1 80 ? -13.689 7.589 5.991 1.00 97.12 80 LYS A N 1
ATOM 634 C CA . LYS A 1 80 ? -12.338 8.030 5.658 1.00 97.12 80 LYS A CA 1
ATOM 635 C C . LYS A 1 80 ? -11.321 6.940 5.966 1.00 97.12 80 LYS A C 1
ATOM 637 O O . LYS A 1 80 ? -11.411 6.261 6.985 1.00 97.12 80 LYS A O 1
ATOM 642 N N . VAL A 1 81 ? -10.331 6.823 5.088 1.00 94.81 81 VAL A N 1
ATOM 643 C CA . VAL A 1 81 ? -9.154 5.967 5.244 1.00 94.81 81 VAL A CA 1
ATOM 644 C C . VAL A 1 81 ? -7.904 6.845 5.279 1.00 94.81 81 VAL A C 1
ATOM 646 O O . VAL A 1 81 ? -7.805 7.826 4.540 1.00 94.81 81 VAL A O 1
ATOM 649 N N . LYS A 1 82 ? -6.959 6.507 6.148 1.00 94.88 82 LYS A N 1
ATOM 650 C CA . LYS A 1 82 ? -5.620 7.093 6.226 1.00 94.88 82 LYS A CA 1
ATOM 651 C C . LYS A 1 82 ? -4.611 5.955 6.198 1.00 94.88 82 LYS A C 1
ATOM 653 O O . LYS A 1 82 ? -4.859 4.911 6.783 1.00 94.88 82 LYS A O 1
ATOM 658 N N . PHE A 1 83 ? -3.496 6.162 5.520 1.00 93.75 83 PHE A N 1
ATOM 659 C CA . PHE A 1 83 ? -2.358 5.254 5.520 1.00 93.75 83 PHE A CA 1
ATOM 660 C C . PHE A 1 83 ? -1.112 6.039 5.130 1.00 93.75 83 PHE A C 1
ATOM 662 O O . PHE A 1 83 ? -1.201 7.125 4.550 1.00 93.75 83 PHE A O 1
ATOM 669 N N . ASN A 1 84 ? 0.044 5.480 5.447 1.00 91.56 84 ASN A N 1
ATOM 670 C CA . ASN A 1 84 ? 1.334 5.990 5.027 1.00 91.56 84 ASN A CA 1
ATOM 671 C C . ASN A 1 84 ? 1.805 5.206 3.801 1.00 91.56 84 ASN A C 1
ATOM 673 O O . ASN A 1 84 ? 1.552 4.007 3.693 1.00 91.56 84 ASN A O 1
ATOM 677 N N . VAL A 1 85 ? 2.507 5.886 2.897 1.00 90.94 85 VAL A N 1
ATOM 678 C CA . VAL A 1 85 ? 3.215 5.271 1.769 1.00 90.94 85 VAL A CA 1
ATOM 679 C C . VAL A 1 85 ? 4.679 5.644 1.899 1.00 90.94 85 VAL A C 1
ATOM 681 O O . VAL A 1 85 ? 4.994 6.822 2.064 1.00 90.94 85 VAL A O 1
ATOM 684 N N . GLY A 1 86 ? 5.578 4.672 1.813 1.00 83.56 86 GLY A N 1
ATOM 685 C CA . GLY A 1 86 ? 7.001 4.970 1.893 1.00 83.56 86 GLY A CA 1
ATOM 686 C C . GLY A 1 86 ? 7.888 3.749 1.774 1.00 83.56 86 GLY A C 1
ATOM 687 O O . GLY A 1 86 ? 7.434 2.614 1.809 1.00 83.56 86 GLY A O 1
ATOM 688 N N . VAL A 1 87 ? 9.178 3.992 1.618 1.00 63.47 87 VAL A N 1
ATOM 689 C CA . VAL A 1 87 ? 10.225 2.975 1.675 1.00 63.47 87 VAL A CA 1
ATOM 690 C C . VAL A 1 87 ? 10.870 3.218 3.032 1.00 63.47 87 VAL A C 1
ATOM 692 O O . VAL A 1 87 ? 11.530 4.232 3.154 1.00 63.47 87 VAL A O 1
ATOM 695 N N . ASP A 1 88 ? 10.499 2.435 4.053 1.00 58.84 88 ASP A N 1
ATOM 696 C CA . ASP A 1 88 ? 10.990 2.443 5.449 1.00 58.84 88 ASP A CA 1
ATOM 697 C C . ASP A 1 88 ? 11.646 3.745 5.988 1.00 58.84 88 ASP A C 1
ATOM 699 O O . ASP A 1 88 ? 12.669 4.219 5.490 1.00 58.84 88 ASP A O 1
ATOM 703 N N . SER A 1 89 ? 11.134 4.258 7.113 1.00 51.72 89 SER A N 1
ATOM 704 C CA . SER A 1 89 ? 11.740 5.349 7.897 1.00 51.72 89 SER A CA 1
ATOM 705 C C . SER A 1 89 ? 13.261 5.244 8.107 1.00 51.72 89 SER A C 1
ATOM 707 O O . SER A 1 89 ? 13.922 6.276 8.196 1.00 51.72 89 SER A O 1
ATOM 709 N N . LEU A 1 90 ? 13.832 4.033 8.138 1.00 55.28 90 LEU A N 1
ATOM 710 C CA . LEU A 1 90 ? 15.273 3.800 8.310 1.00 55.28 90 LEU A CA 1
ATOM 711 C C . LEU A 1 90 ? 16.120 4.073 7.056 1.00 55.28 90 LEU A C 1
ATOM 713 O O . LEU A 1 90 ? 17.332 4.236 7.167 1.00 55.28 90 LEU A O 1
ATOM 717 N N . THR A 1 91 ? 15.516 4.128 5.866 1.00 49.12 91 THR A N 1
ATOM 718 C CA . THR A 1 91 ? 16.238 4.376 4.601 1.00 49.12 91 THR A CA 1
ATOM 719 C C . THR A 1 91 ? 16.229 5.837 4.152 1.00 49.12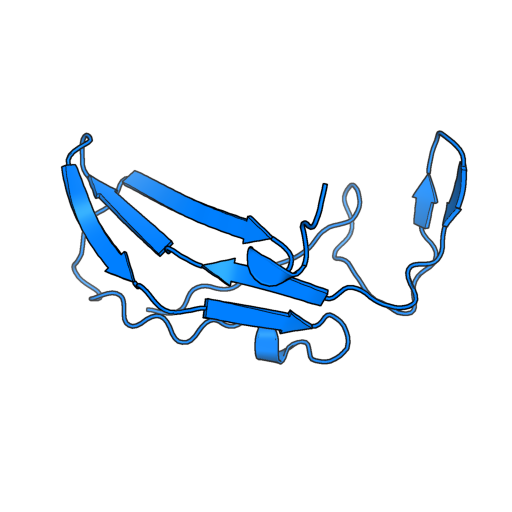 91 THR A C 1
ATOM 721 O O . THR A 1 91 ? 16.891 6.175 3.173 1.00 49.12 91 THR A O 1
ATOM 724 N N . ASN A 1 92 ? 15.562 6.724 4.898 1.00 44.91 92 ASN A N 1
ATOM 725 C CA . ASN A 1 92 ? 15.678 8.172 4.731 1.00 44.91 92 ASN A CA 1
ATOM 726 C C . ASN A 1 92 ? 16.751 8.737 5.675 1.00 44.91 92 ASN A C 1
ATOM 728 O O . ASN A 1 92 ? 16.443 9.431 6.642 1.00 44.91 92 ASN A O 1
ATOM 732 N N . VAL A 1 93 ? 18.020 8.436 5.405 1.00 40.47 93 VAL A N 1
ATOM 733 C CA . VAL A 1 93 ? 19.116 9.288 5.886 1.00 40.47 93 VAL A CA 1
ATOM 734 C C . VAL A 1 93 ? 19.158 10.516 4.975 1.00 40.47 93 VAL A C 1
ATOM 736 O O . VAL A 1 93 ? 19.433 10.388 3.783 1.00 40.47 93 VAL A O 1
ATOM 739 N N . SER A 1 94 ? 18.772 11.672 5.526 1.00 52.34 94 SER A N 1
ATOM 740 C CA . SER A 1 94 ? 18.974 12.998 4.916 1.00 52.34 94 SER A CA 1
ATOM 741 C C . SER A 1 94 ? 20.439 13.417 4.966 1.00 52.34 94 SER A C 1
ATOM 743 O O . SER A 1 94 ? 21.143 12.949 5.889 1.00 52.34 94 SER A O 1
#

Sequence (94 aa):
MKIIIKPVFGNSVFSIDSFYSSHKCGRVKIDRLKFYISGISLYKSGSLVFNDSDFYLLDASDFSSFSLPVNIPSDLQYDKVKFNVGVDSLTNVS